Protein 3UI4 (pdb70)

InterPro domains:
  IPR000297 Peptidyl-prolyl cis-trans isomerase, PpiC-type [PS50198] (35-129)
  IPR043323 Peptidyl-prolyl cis-trans isomerase PIN4 [PTHR45995] (4-131)
  IPR046357 Peptidyl-prolyl cis-trans isomerase domain superfamily [G3DSA:3.10.50.40] (33-131)

Organism: Homo sapiens (NCBI:txid9606)

Solvent-accessible surface area: 5437 Å² total; per-residue (Å²): 101,121,119,43,54,34,3,0,51,0,21,6,0,19,0,125,109,99,49,67,0,57,96,0,2,119,68,13,129,89,63,55,103,1,43,89,0,0,64,101,17,11,84,51,82,35,227,86,11,0,34,42,21,137,49,70,69,64,62,17,41,36,64,8,29,138,19,0,24,82,16,80,78,15,35,34,131,167,52,65,41,13,77,102,19,24,108,6,177,106,4,50,3,0,0,0,0,43,12,118,138

Foldseek 3Di:
DVLQAKKFFKFKAFDADPVLVVVLVVCVVVPDFQLVSNLVGHPPCNVVSRTPGMDTPPRDFPQVNVQAVPADADDRNGWDWDPPFTQDPRHTMIMTTHDID

Nearest PDB structures (foldseek):
  3ui6-assembly1_A  TM=1.010E+00  e=4.911E-23  Homo sapiens
  1fjd-assembly1_A  TM=7.256E-01  e=2.928E-12  Homo sapiens
  1eq3-assembly1_A  TM=7.246E-01  e=1.097E-12  Homo sapiens
  5htf-assembly1_B  TM=8.923E-01  e=2.129E-07  Listeria monocytogenes EGD-e
  3ikd-assembly1_A  TM=8.146E-01  e=2.427E-07  Homo sapiens

Radius of gyration: 12.54 Å; Cα contacts (8 Å, |Δi|>4): 246; chains: 1; bounding box: 28×36×30 Å

Secondary structure (DSSP, 8-state):
-GGGG-EEEEEEEEESSHHHHHHHHHHHHTT--HHHHHHHH-SSSGGGTTEEEEEETTSS-HHHHHHHHTSPP-BTTB--B-SSPEEETTEEEEEEEEEE-

CATH classification: 3.10.50.40

B-factor: mean 8.16, std 6.88, range [1.82, 34.4]

Sequence (101 aa):
GPPMGSSNAVKKVVRHILCEEKHGKIMMEEAMEKKLLKSGMRRRFNEVAAQYSEDKARQGGDLGWMMTRGSMVGPFQEEAAFALPVSGMMDDKKPPVFTDPPVKTKKFGYHIIMVEEGRKK

Structure (mmCIF, N/CA/C/O backbone):
data_3UI4
#
_entry.id   3UI4
#
_cell.length_a   34.043
_cell.length_b   46.966
_cell.length_c   51.826
_cell.angle_alpha   90.00
_cell.angle_beta   90.00
_cell.angle_gamma   90.00
#
_symmetry.space_group_name_H-M   'P 21 21 21'
#
loop_
_entity.id
_entity.type
_entity.pdbx_description
1 polymer 'Peptidyl-prolyl cis-trans isomerase NIMA-interacting 4'
2 non-polymer 'CHLORIDE ION'
3 non-polymer 'SULFATE ION'
4 water water
#
loop_
_atom_site.group_PDB
_atom_site.id
_atom_site.type_symbol
_atom_site.label_atom_id
_atom_site.label_alt_id
_atom_site.label_comp_id
_atom_site.label_asym_id
_atom_site.label_entity_id
_atom_site.label_seq_id
_atom_site.pdbx_PDB_ins_code
_atom_site.Cartn_x
_atom_site.Cartn_y
_atom_site.Cartn_z
_atom_site.occupancy
_atom_site.B_iso_or_equiv
_ato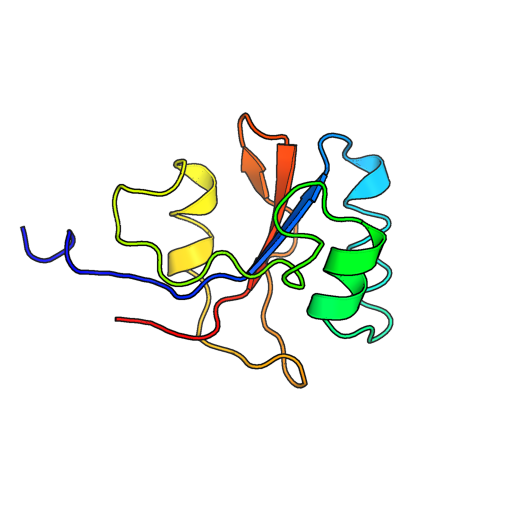m_site.auth_seq_id
_atom_site.auth_comp_id
_atom_site.auth_asym_id
_atom_site.auth_atom_id
_atom_site.pdbx_PDB_model_num
ATOM 1 N N . GLY A 1 1 ? -2.471 20.879 -14.413 1.00 22.59 -4 GLY A N 1
ATOM 2 C CA . GLY A 1 1 ? -3.500 20.521 -15.366 1.00 23.70 -4 GLY A CA 1
ATOM 3 C C . GLY A 1 1 ? -4.598 19.735 -14.700 1.00 18.23 -4 GLY A C 1
ATOM 4 O O .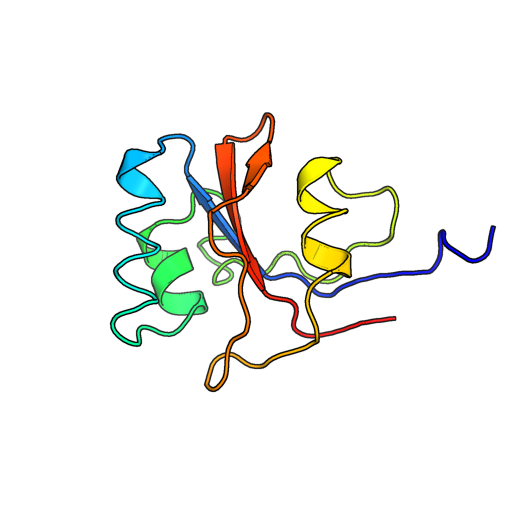 GLY A 1 1 ? -4.547 19.483 -13.514 1.00 16.52 -4 GLY A O 1
ATOM 7 N N . PRO A 1 2 ? -5.638 19.363 -15.450 1.00 17.89 -3 PRO A N 1
ATOM 8 C CA A PRO A 1 2 ? -6.812 18.704 -14.887 0.87 15.81 -3 PRO A CA 1
ATOM 9 C CA B PRO A 1 2 ? -6.827 18.700 -14.905 0.13 17.69 -3 PRO A CA 1
ATOM 10 C C . PRO A 1 2 ? -6.511 17.457 -14.081 1.00 10.89 -3 PRO A C 1
ATOM 11 O O . PRO A 1 2 ? -7.167 17.205 -13.089 1.00 9.16 -3 PRO A O 1
ATOM 32 N N . MET A 1 3 ? -5.513 16.682 -14.481 1.00 8.96 -2 MET A N 1
ATOM 33 C CA . MET A 1 3 ? -5.224 15.458 -13.730 1.00 7.27 -2 MET A CA 1
ATOM 34 C C . MET A 1 3 ? -4.764 15.738 -12.276 1.00 7.15 -2 MET A C 1
ATOM 35 O O . MET A 1 3 ? -4.916 14.913 -11.437 1.00 6.60 -2 MET A O 1
ATOM 49 N N . GLY A 1 4 ? -4.253 16.952 -12.032 1.00 10.05 -1 GLY A N 1
ATOM 50 C CA . GLY A 1 4 ? -3.857 17.292 -10.673 1.00 12.61 -1 GLY A CA 1
ATOM 51 C C . GLY A 1 4 ? -5.014 17.352 -9.698 1.00 12.66 -1 GLY A C 1
ATOM 52 O O . GLY A 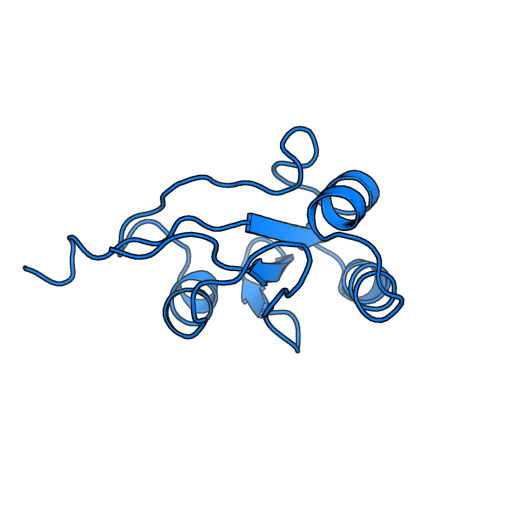1 4 ? -4.876 17.380 -8.510 1.00 15.50 -1 GLY A O 1
ATOM 56 N N . SER A 1 5 ? -6.232 17.437 -10.223 1.00 11.99 0 SER A N 1
ATOM 57 C CA A SER A 1 5 ? -7.425 17.448 -9.431 0.66 13.70 0 SER A CA 1
ATOM 58 C CA B SER A 1 5 ? -7.418 17.454 -9.403 0.34 15.21 0 SER A CA 1
ATOM 59 C C . SER A 1 5 ? -7.995 16.072 -9.134 1.00 9.06 0 SER A C 1
ATOM 60 O O . SER A 1 5 ? -8.918 15.937 -8.345 1.00 10.36 0 SER A O 1
ATOM 75 N N . ASN A 1 6 ? -7.464 15.057 -9.794 1.00 5.25 36 ASN A N 1
ATOM 76 C CA . ASN A 1 6 ? -7.888 13.722 -9.515 1.00 4.02 36 ASN A CA 1
ATOM 77 C C . ASN A 1 6 ? -7.545 13.384 -8.045 1.00 3.95 36 ASN A C 1
ATOM 78 O O . ASN A 1 6 ? -6.517 13.831 -7.539 1.00 4.82 36 ASN A O 1
ATOM 89 N N . ALA A 1 7 ? -8.353 12.544 -7.408 1.00 3.47 37 ALA A N 1
ATOM 90 C CA . ALA A 1 7 ? -8.072 12.194 -6.024 1.00 3.48 37 ALA A CA 1
ATOM 91 C C . ALA A 1 7 ? -8.751 10.882 -5.686 1.00 3.52 37 ALA A C 1
ATOM 92 O O . ALA A 1 7 ? -9.751 10.485 -6.291 1.00 4.05 37 ALA A O 1
ATOM 99 N N . VAL A 1 8 ? -8.205 10.240 -4.651 1.00 3.73 38 VAL A N 1
ATOM 100 C CA . VAL A 1 8 ? -8.779 9.025 -4.085 1.00 3.93 38 VAL A CA 1
ATOM 101 C C . VAL A 1 8 ? -8.856 9.180 -2.588 1.00 4.05 38 VAL A C 1
ATOM 102 O O . VAL A 1 8 ? -7.958 9.726 -1.949 1.00 4.60 38 VAL A O 1
ATOM 115 N N . LYS A 1 9 ? -9.914 8.616 -2.019 1.00 4.18 39 LYS A N 1
ATOM 116 C CA A LYS A 1 9 ? -9.993 8.419 -0.577 0.66 3.79 39 LYS A CA 1
ATOM 117 C CA B LYS A 1 9 ? -10.116 8.390 -0.553 0.34 5.84 39 LYS A CA 1
ATOM 118 C C . LYS A 1 9 ? -9.492 6.998 -0.342 1.00 3.93 39 LYS A C 1
ATOM 119 O O . LYS A 1 9 ? -10.057 6.042 -0.877 1.00 5.20 39 LYS A O 1
ATOM 156 N N . VAL A 1 10 ? -8.343 6.902 0.317 1.00 3.64 40 VAL A N 1
ATOM 157 C CA A VAL A 1 10 ? -7.491 5.662 0.362 0.55 3.09 40 VAL A CA 1
ATOM 158 C CA B VAL A 1 10 ? -7.675 5.689 0.299 0.45 3.17 40 VAL A CA 1
ATOM 159 C C . VAL A 1 10 ? -7.367 5.191 1.768 1.00 2.83 40 VAL A C 1
ATOM 160 O O . VAL A 1 10 ? -7.241 5.971 2.706 1.00 4.16 40 VAL A O 1
ATOM 185 N N . ARG A 1 11 ? -7.293 3.869 1.885 1.00 3.17 41 ARG A N 1
ATOM 186 C CA . ARG A 1 11 ? -7.070 3.176 3.147 1.00 3.09 41 ARG A CA 1
ATOM 187 C C . ARG A 1 11 ? -5.969 2.154 2.893 1.00 2.94 41 ARG A C 1
ATOM 188 O O . ARG A 1 11 ? -5.983 1.478 1.862 1.00 3.85 41 ARG A O 1
ATOM 209 N N . HIS A 1 12 ? -5.010 2.041 3.816 1.00 2.72 42 HIS A N 1
ATOM 210 C CA . HIS A 1 12 ? -3.942 1.086 3.604 1.00 2.46 42 HIS A CA 1
ATOM 211 C C . HIS A 1 12 ? -3.545 0.388 4.907 1.00 2.40 42 HIS A C 1
ATOM 212 O O . HIS A 1 12 ? -3.834 0.822 6.014 1.00 3.07 42 HIS A O 1
ATOM 226 N N . ILE A 1 13 ? -2.858 -0.735 4.674 1.00 2.37 43 ILE A N 1
ATOM 227 C CA . ILE A 1 13 ? -2.073 -1.432 5.678 1.00 2.15 43 ILE A CA 1
ATOM 228 C C . ILE A 1 13 ? -0.619 -1.331 5.205 1.00 2.25 43 ILE A C 1
ATOM 229 O O . ILE A 1 13 ? -0.321 -1.769 4.094 1.00 2.72 43 ILE A O 1
ATOM 245 N N . LEU A 1 14 ? 0.260 -0.748 6.034 1.00 2.46 44 LEU A N 1
ATOM 246 C CA . LEU A 1 14 ? 1.668 -0.599 5.705 1.00 2.55 44 LEU A CA 1
ATOM 247 C C . LEU A 1 14 ? 2.496 -1.439 6.680 1.00 2.64 44 LEU A C 1
ATOM 248 O O . LEU A 1 14 ? 2.392 -1.263 7.897 1.00 3.38 44 LEU A O 1
ATOM 264 N N . CYS A 1 15 ? 3.354 -2.301 6.136 1.00 2.71 45 CYS A N 1
ATOM 265 C CA . CYS A 1 15 ? 4.310 -3.024 6.953 1.00 3.04 45 CYS A CA 1
ATOM 266 C C . CYS A 1 15 ? 5.674 -2.970 6.274 1.00 3.28 45 CYS A C 1
ATOM 267 O O . CYS A 1 15 ? 5.791 -3.276 5.081 1.00 3.82 45 CYS A O 1
ATOM 275 N N . GLU A 1 16 ? 6.718 -2.644 7.040 1.00 3.94 46 GLU A N 1
ATOM 276 C CA A GLU A 1 16 ? 8.050 -2.666 6.397 0.58 4.18 46 GLU A CA 1
ATOM 277 C CA B GLU A 1 16 ? 8.089 -2.644 6.561 0.42 5.50 46 GLU A CA 1
ATOM 278 C C . GLU A 1 16 ? 8.477 -4.033 5.981 1.00 4.44 46 GLU A C 1
ATOM 279 O O . GLU A 1 16 ? 9.155 -4.153 4.963 1.00 6.56 46 GLU A O 1
ATOM 302 N N . LYS A 1 17 ? 8.125 -5.071 6.718 1.00 4.24 47 LYS A N 1
ATOM 303 C CA . LYS A 1 17 ? 8.582 -6.414 6.415 1.00 4.96 47 LYS A CA 1
ATOM 304 C C . LYS A 1 17 ? 7.552 -7.170 5.563 1.00 3.98 47 LYS A C 1
ATOM 305 O O . LYS A 1 17 ? 6.346 -7.196 5.856 1.00 4.19 47 LYS A O 1
ATOM 315 N N . HIS A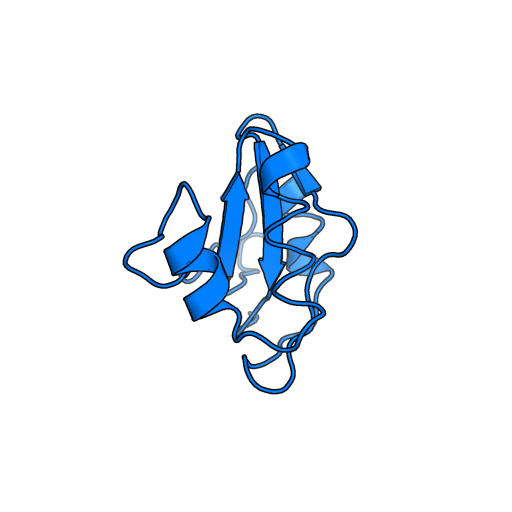 1 18 ? 8.067 -7.863 4.546 1.00 3.98 48 HIS A N 1
ATOM 316 C CA . HIS A 1 18 ? 7.225 -8.650 3.679 1.00 3.56 48 HIS A CA 1
ATOM 317 C C . HIS A 1 18 ? 6.482 -9.750 4.428 1.00 3.25 48 HIS A C 1
ATOM 318 O O . HIS A 1 18 ? 5.321 -10.031 4.168 1.00 3.32 48 HIS A O 1
ATOM 331 N N . GLY A 1 19 ? 7.164 -10.398 5.389 1.00 3.62 49 GLY A N 1
ATOM 332 C CA . GLY A 1 19 ? 6.474 -11.478 6.075 1.00 3.84 49 GLY A CA 1
ATOM 333 C C . GLY A 1 19 ? 5.223 -10.974 6.792 1.00 3.18 49 GLY A C 1
ATOM 334 O O . GLY A 1 19 ? 4.190 -11.648 6.836 1.00 3.64 49 GLY A O 1
ATOM 338 N N . LYS A 1 20 ? 5.322 -9.779 7.379 1.00 3.13 50 LYS A N 1
ATOM 339 C CA . LYS A 1 20 ? 4.210 -9.214 8.120 1.00 3.08 50 LYS A CA 1
ATOM 340 C C . LYS A 1 20 ? 3.086 -8.756 7.196 1.00 2.61 50 LYS A C 1
ATOM 341 O O . LYS A 1 20 ? 1.907 -8.987 7.494 1.00 2.84 50 LYS A O 1
ATOM 360 N N . ILE A 1 21 ? 3.416 -8.132 6.050 1.00 2.59 51 ILE A N 1
ATOM 361 C CA . ILE A 1 21 ? 2.327 -7.756 5.151 1.00 2.42 51 ILE A CA 1
ATOM 362 C C . ILE A 1 21 ? 1.605 -9.000 4.647 1.00 2.56 51 ILE A C 1
ATOM 363 O O . ILE A 1 21 ? 0.397 -8.940 4.386 1.00 3.00 51 ILE A O 1
ATOM 379 N N . MET A 1 22 ? 2.322 -10.119 4.501 1.00 2.83 52 MET A N 1
ATOM 380 C CA A MET A 1 22 ? 1.612 -11.306 4.066 0.38 3.6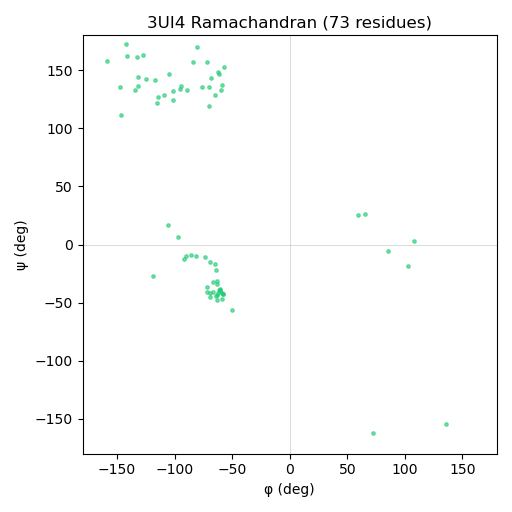3 52 MET A CA 1
ATOM 381 C CA B MET A 1 22 ? 1.709 -11.361 4.046 0.62 3.08 52 MET A CA 1
ATOM 382 C C . MET A 1 22 ? 0.759 -11.916 5.137 1.00 2.95 52 MET A C 1
ATOM 383 O O . MET A 1 22 ? -0.283 -12.477 4.817 1.00 3.49 52 MET A O 1
ATOM 410 N N . GLU A 1 23 ? 1.135 -11.763 6.417 1.00 3.11 53 GLU A N 1
ATOM 411 C CA A GLU A 1 23 ? 0.194 -12.128 7.503 0.63 3.54 53 GLU A CA 1
ATOM 412 C CA B GLU A 1 23 ? 0.242 -12.098 7.492 0.37 3.40 53 GLU A CA 1
ATOM 413 C C . GLU A 1 23 ? -1.069 -11.287 7.415 1.00 3.03 53 GLU A C 1
ATOM 414 O O . GLU A 1 23 ? -2.183 -11.805 7.590 1.00 3.62 53 GLU A O 1
ATOM 437 N N . ALA A 1 24 ? -0.927 -9.987 7.144 1.00 2.64 54 ALA A N 1
ATOM 438 C CA . ALA A 1 24 ? -2.092 -9.127 6.997 1.00 2.59 54 ALA A CA 1
ATOM 439 C C . ALA A 1 24 ? -2.957 -9.568 5.807 1.00 2.45 54 ALA A C 1
ATOM 440 O O . ALA A 1 24 ? -4.187 -9.605 5.902 1.00 2.88 54 ALA A O 1
ATOM 447 N N . MET A 1 25 ? -2.304 -9.895 4.686 1.00 2.41 55 MET A N 1
ATOM 448 C CA . MET A 1 25 ? -3.037 -10.369 3.524 1.00 2.54 55 MET A CA 1
ATOM 449 C C . MET A 1 25 ? -3.829 -11.627 3.844 1.00 2.73 55 MET A C 1
ATOM 450 O O . MET A 1 25 ? -4.973 -11.781 3.408 1.00 3.21 55 MET A O 1
ATOM 464 N N . GLU A 1 26 ? -3.229 -12.554 4.606 1.00 2.96 56 GLU A N 1
ATOM 465 C CA . GLU A 1 26 ? -3.948 -13.756 4.965 1.00 3.18 56 GLU A CA 1
ATOM 466 C C . GLU A 1 26 ? -5.191 -13.412 5.786 1.00 3.16 56 GLU A C 1
ATOM 467 O O . GLU A 1 26 ? -6.252 -14.030 5.627 1.00 3.75 56 GLU A O 1
ATOM 479 N N . LYS A 1 27 ? -5.101 -12.432 6.700 1.00 3.13 57 LYS A N 1
ATOM 480 C CA A LYS A 1 27 ? -6.270 -12.045 7.446 0.96 3.09 57 LYS A CA 1
ATOM 481 C CA B LYS A 1 27 ? -6.281 -12.045 7.460 0.04 4.98 57 LYS A CA 1
ATOM 482 C C . LYS A 1 27 ? -7.367 -11.483 6.536 1.00 3.05 57 LYS A C 1
ATOM 483 O O . LYS A 1 27 ? -8.547 -11.836 6.693 1.00 3.40 57 LYS A O 1
ATOM 520 N N A LEU A 1 28 ? -7.017 -10.609 5.566 0.74 2.86 58 LEU A N 1
ATOM 521 N N B LEU A 1 28 ? -6.973 -10.708 5.596 0.26 3.56 58 LEU A N 1
ATOM 522 C CA A LEU A 1 28 ? -8.011 -10.137 4.589 0.74 2.66 58 LEU A CA 1
ATOM 523 C CA B LEU A 1 28 ? -7.936 -10.112 4.800 0.26 4.75 58 LEU A CA 1
ATOM 524 C C A LEU A 1 28 ? -8.667 -11.328 3.862 0.74 3.30 58 LEU A C 1
ATOM 525 C C B LEU A 1 28 ? -8.626 -11.226 3.962 0.26 3.82 58 LEU A C 1
ATOM 526 O O A LEU A 1 28 ? -9.874 -11.361 3.647 0.74 3.71 58 LEU A O 1
ATOM 527 O O B LEU A 1 28 ? -9.902 -11.173 3.853 0.26 4.75 58 LEU A O 1
ATOM 558 N N . LYS A 1 29 ? -7.867 -12.272 3.449 1.00 3.29 59 LYS A N 1
ATOM 559 C CA . LYS A 1 29 ? -8.395 -13.384 2.662 1.00 3.97 59 LYS A CA 1
ATOM 560 C C . LYS A 1 29 ? -9.219 -14.366 3.495 1.00 4.00 59 LYS A C 1
ATOM 561 O O . LYS A 1 29 ? -9.939 -15.180 2.928 1.00 5.63 59 LYS A O 1
ATOM 581 N N . SER A 1 30 ? -9.142 -14.249 4.823 1.00 3.75 60 SER A N 1
ATOM 582 C CA . SER A 1 30 ? -10.029 -14.978 5.727 1.00 4.26 60 SER A CA 1
ATOM 583 C C . SER A 1 30 ? -11.340 -14.284 5.974 1.00 4.26 60 SER A C 1
ATOM 584 O O . SER A 1 30 ? -12.231 -14.892 6.593 1.00 5.95 60 SER A O 1
ATOM 592 N N . GLY A 1 31 ? -11.462 -13.041 5.509 1.00 3.99 61 GLY A N 1
ATOM 593 C CA . GLY A 1 31 ? -12.673 -12.288 5.681 1.00 4.53 61 GLY A CA 1
ATOM 594 C C . GLY A 1 31 ? -12.620 -11.148 6.670 1.00 3.69 61 GLY A C 1
ATOM 595 O O . GLY A 1 31 ? -13.642 -10.501 6.899 1.00 4.53 61 GLY A O 1
ATOM 599 N N . MET A 1 32 ? -11.462 -10.876 7.263 1.00 3.55 62 MET A N 1
ATOM 600 C CA . MET A 1 32 ? -11.397 -9.816 8.268 1.00 3.42 62 MET A CA 1
ATOM 601 C C . MET A 1 32 ? -11.563 -8.449 7.588 1.00 3.32 62 MET A C 1
ATOM 602 O O . MET A 1 32 ? -10.949 -8.183 6.556 1.00 3.70 62 MET A O 1
ATOM 616 N N . ARG A 1 33 ? -12.374 -7.594 8.197 1.00 3.40 63 ARG A N 1
ATOM 617 C CA A ARG A 1 33 ? -12.597 -6.255 7.649 0.53 3.16 63 ARG A CA 1
ATOM 618 C CA B ARG A 1 33 ? -12.620 -6.261 7.710 0.32 3.61 63 ARG A CA 1
ATOM 619 C CA C ARG A 1 33 ? -12.594 -6.253 7.675 0.15 5.00 63 ARG A CA 1
ATOM 620 C C . ARG A 1 33 ? -11.292 -5.477 7.609 1.00 2.95 63 ARG A C 1
ATOM 621 O O . ARG A 1 33 ? -10.448 -5.554 8.514 1.00 3.17 63 ARG A O 1
ATOM 682 N N . PHE A 1 34 ? -11.156 -4.652 6.562 1.00 2.89 64 PHE A N 1
ATOM 683 C CA . PHE A 1 34 ? -9.886 -3.996 6.294 1.00 2.55 64 PHE A CA 1
ATOM 684 C C . PHE A 1 34 ? -9.421 -3.148 7.478 1.00 2.43 64 PHE A C 1
ATOM 685 O O . PHE A 1 34 ? -8.227 -3.132 7.800 1.00 2.71 64 PHE A O 1
ATOM 702 N N . ASN A 1 35 ? -10.342 -2.406 8.103 1.00 2.72 65 ASN A N 1
ATOM 703 C CA . ASN A 1 35 ? -9.938 -1.546 9.205 1.00 2.85 65 ASN A CA 1
ATOM 704 C C . ASN A 1 35 ? -9.372 -2.352 10.388 1.00 2.77 65 ASN A C 1
ATOM 705 O O . ASN A 1 35 ? -8.490 -1.873 11.101 1.00 3.27 65 ASN A O 1
ATOM 716 N N . GLU A 1 36 ? -9.924 -3.547 10.604 1.00 2.54 66 GLU A N 1
ATOM 717 C CA . GLU A 1 36 ? -9.476 -4.417 11.679 1.00 2.62 66 GLU A CA 1
ATOM 718 C C . GLU A 1 36 ? -8.100 -5.020 11.358 1.00 2.43 66 GLU A C 1
ATOM 719 O O . GLU A 1 36 ? -7.272 -5.191 12.257 1.00 2.88 66 GLU A O 1
ATOM 731 N N . VAL A 1 37 ? -7.856 -5.333 10.080 1.00 2.45 67 VAL A N 1
ATOM 732 C CA . VAL A 1 37 ? -6.525 -5.772 9.675 1.00 2.26 67 VAL A CA 1
ATOM 733 C C . VAL A 1 37 ? -5.523 -4.638 9.879 1.00 2.22 67 VAL A C 1
ATOM 734 O O . VAL A 1 37 ? -4.410 -4.853 10.377 1.00 2.57 67 VAL A O 1
ATOM 747 N N . ALA A 1 38 ? -5.899 -3.420 9.482 1.00 2.32 68 ALA A N 1
ATOM 748 C CA . ALA A 1 38 ? -5.009 -2.291 9.658 1.00 2.45 68 ALA A CA 1
ATOM 749 C C . ALA A 1 38 ? -4.710 -2.038 11.145 1.00 2.46 68 ALA A C 1
ATOM 750 O O . ALA A 1 38 ? -3.575 -1.745 11.518 1.00 2.85 68 ALA A O 1
ATOM 757 N N . ALA A 1 39 ? -5.729 -2.138 11.999 1.00 2.61 69 ALA A N 1
ATOM 758 C CA . ALA A 1 39 ? -5.469 -1.979 13.431 1.00 3.01 69 ALA A CA 1
ATOM 759 C C . ALA A 1 39 ? -4.442 -2.998 13.908 1.00 3.00 69 ALA A C 1
ATOM 760 O O . ALA A 1 39 ? -3.570 -2.674 14.718 1.00 3.61 69 ALA A O 1
ATOM 767 N N . GLN A 1 40 ? -4.564 -4.247 13.447 1.00 2.93 70 GLN A N 1
ATOM 768 C CA . GLN A 1 40 ? -3.669 -5.309 13.892 1.00 3.14 70 GLN A CA 1
ATOM 769 C C . GLN A 1 40 ? -2.231 -5.140 13.378 1.00 2.95 70 GLN A C 1
ATOM 770 O O . GLN A 1 40 ? -1.276 -5.442 14.102 1.00 4.19 70 GLN A O 1
ATOM 784 N N . TYR A 1 41 ? -2.082 -4.748 12.096 1.00 2.45 71 TYR A N 1
ATOM 785 C CA . TYR A 1 41 ? -0.793 -4.832 11.440 1.00 2.56 71 TYR A CA 1
ATOM 786 C C . TYR A 1 41 ? -0.204 -3.523 10.948 1.00 2.67 71 TYR A C 1
ATOM 787 O O . TYR A 1 41 ? 1.012 -3.448 10.759 1.00 3.30 71 TYR A O 1
ATOM 805 N N . SER A 1 42 ? -1.032 -2.513 10.625 1.00 2.59 72 SER A N 1
ATOM 806 C CA . SER A 1 42 ? -0.454 -1.373 9.954 1.00 2.60 72 SER A CA 1
ATOM 807 C C . SER A 1 42 ? 0.483 -0.583 10.871 1.00 2.88 72 SER A C 1
ATOM 808 O O . SER A 1 42 ? 0.185 -0.371 12.053 1.00 3.56 72 SER A O 1
ATOM 816 N N . GLU A 1 43 ? 1.551 -0.092 10.271 1.00 3.10 73 GLU A N 1
ATOM 817 C CA . GLU A 1 43 ? 2.524 0.776 10.910 1.00 3.60 73 GLU A CA 1
ATOM 818 C C . GLU A 1 43 ? 2.244 2.239 10.612 1.00 4.00 73 GLU A C 1
ATOM 819 O O . GLU A 1 43 ? 3.019 3.120 11.011 1.00 5.88 73 GLU A O 1
ATOM 831 N N . ASP A 1 44 ? 1.125 2.531 9.955 1.00 3.52 74 ASP A N 1
ATOM 832 C CA . ASP A 1 44 ? 0.706 3.885 9.628 1.00 3.56 74 ASP A CA 1
ATOM 833 C C . ASP A 1 44 ? -0.812 3.923 9.656 1.00 3.28 74 ASP A C 1
ATOM 834 O O . ASP A 1 44 ? -1.497 3.036 9.112 1.00 3.60 74 ASP A O 1
ATOM 843 N N . LYS A 1 45 ? -1.360 4.965 10.272 1.00 3.46 75 LYS A N 1
ATOM 844 C CA . LYS A 1 45 ? -2.801 5.161 10.370 1.00 3.53 75 LYS A CA 1
ATOM 845 C C . LYS A 1 45 ? -3.498 4.005 11.085 1.00 3.33 75 LYS A C 1
ATOM 846 O O . LYS A 1 45 ? -4.718 3.828 10.922 1.00 3.71 75 LYS A O 1
ATOM 865 N N . ALA A 1 46 ? -2.810 3.266 11.942 1.00 3.43 76 ALA A N 1
ATOM 866 C CA . ALA A 1 46 ? -3.458 2.135 12.594 1.00 3.61 76 ALA A CA 1
ATOM 867 C C . ALA A 1 46 ? -4.656 2.559 13.434 1.00 3.65 76 ALA A C 1
ATOM 868 O O . ALA A 1 46 ? -5.698 1.885 13.432 1.00 4.74 76 ALA A O 1
ATOM 875 N N . ARG A 1 47 ? -4.521 3.700 14.143 1.00 3.59 77 ARG A N 1
ATOM 876 C CA . ARG A 1 47 ? -5.614 4.122 15.007 1.00 4.21 77 ARG A CA 1
ATOM 877 C C . ARG A 1 47 ? -6.799 4.678 1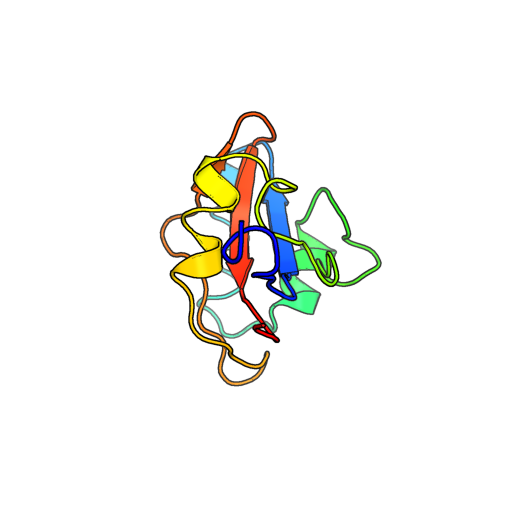4.225 1.00 4.19 77 ARG A C 1
ATOM 878 O O . ARG A 1 47 ? -7.856 4.869 14.797 1.00 7.22 77 ARG A O 1
ATOM 899 N N . GLN A 1 48 ? -6.626 4.910 12.932 1.00 3.57 78 GLN A N 1
ATOM 900 C CA . GLN A 1 48 ? -7.672 5.304 12.009 1.00 4.15 78 GLN A CA 1
ATOM 901 C C . GLN A 1 48 ? -8.076 4.132 11.101 1.00 3.75 78 GLN A C 1
ATOM 902 O O . GLN A 1 48 ? -8.702 4.358 10.052 1.00 4.54 78 GLN A O 1
ATOM 916 N N . GLY A 1 49 ? -7.727 2.898 11.467 1.00 3.98 79 GLY A N 1
ATOM 917 C CA . GLY A 1 49 ? -8.145 1.785 10.629 1.00 4.40 79 GLY A CA 1
ATOM 918 C C . GLY A 1 49 ? -7.517 1.795 9.243 1.00 3.62 79 GLY A C 1
ATOM 919 O O . GLY A 1 49 ? -8.095 1.246 8.311 1.00 4.20 79 GLY A O 1
ATOM 923 N N . GLY A 1 50 ? -6.338 2.412 9.134 1.00 3.26 80 GLY A N 1
ATOM 924 C CA . GLY A 1 50 ? -5.651 2.527 7.876 1.00 3.41 80 GLY A CA 1
ATOM 925 C C . GLY A 1 50 ? -6.064 3.720 7.017 1.00 3.04 80 GLY A C 1
ATOM 926 O O . GLY A 1 50 ? -5.497 3.910 5.947 1.00 3.39 80 GLY A O 1
ATOM 930 N N . ASP A 1 51 ? -7.072 4.471 7.443 1.00 3.32 81 ASP A N 1
ATOM 931 C CA . ASP A 1 51 ? -7.619 5.525 6.586 1.00 3.57 81 ASP A CA 1
ATOM 932 C C . ASP A 1 51 ? -6.627 6.673 6.435 1.00 3.58 81 ASP A C 1
ATOM 933 O O . ASP A 1 51 ? -6.260 7.316 7.426 1.00 5.06 81 ASP A O 1
ATOM 942 N N . LEU A 1 52 ? -6.214 6.926 5.209 1.00 3.59 82 LEU A N 1
ATOM 943 C CA . LEU A 1 52 ? -5.385 8.058 4.849 1.00 3.84 82 LEU A CA 1
ATOM 944 C C . LEU A 1 52 ? -6.207 9.280 4.470 1.00 4.21 82 LEU A C 1
ATOM 945 O O . LEU A 1 52 ? -5.653 10.363 4.316 1.00 5.96 82 LEU A O 1
ATOM 961 N N . GLY A 1 53 ? -7.514 9.108 4.314 1.00 4.33 83 GLY A N 1
ATOM 962 C CA . GLY A 1 53 ? -8.351 10.158 3.810 1.00 4.90 83 GLY A CA 1
ATOM 963 C C . GLY A 1 53 ? -8.125 10.389 2.319 1.00 3.79 83 GLY A C 1
ATOM 964 O O . GLY A 1 53 ? -7.598 9.572 1.588 1.00 4.21 83 GLY A O 1
ATOM 968 N N . TRP A 1 54 ? -8.587 11.570 1.878 1.00 4.42 84 TRP A N 1
ATOM 969 C CA . TRP A 1 54 ? -8.444 11.949 0.489 1.00 3.82 84 TRP A CA 1
ATOM 970 C C . TRP A 1 54 ? -7.017 12.380 0.178 1.00 3.61 84 TRP A C 1
ATOM 971 O O . TRP A 1 54 ? -6.422 13.165 0.928 1.00 5.14 84 TRP A O 1
ATOM 992 N N . MET A 1 55 ? -6.516 11.901 -0.948 1.00 3.38 85 MET A N 1
ATOM 993 C CA A MET A 1 55 ? -5.155 12.166 -1.435 0.45 4.15 85 MET A CA 1
ATOM 994 C CA B MET A 1 55 ? -5.206 12.268 -1.421 0.55 3.18 85 MET A CA 1
ATOM 995 C C . MET A 1 55 ? -5.300 12.596 -2.911 1.00 3.38 85 MET A C 1
ATOM 996 O O . MET A 1 55 ? -5.851 11.833 -3.708 1.00 3.94 85 MET A O 1
ATOM 1023 N N . THR A 1 56 ? -4.753 13.758 -3.255 1.00 3.84 86 THR A N 1
ATOM 1024 C CA . THR A 1 56 ? -4.778 14.218 -4.633 1.00 4.16 86 THR A CA 1
ATOM 1025 C C . THR A 1 56 ? -3.630 13.632 -5.435 1.00 3.53 86 THR A C 1
ATOM 1026 O O . THR A 1 56 ? -2.564 13.283 -4.908 1.00 4.07 86 THR A O 1
ATOM 1037 N N . ARG A 1 57 ? -3.793 13.586 -6.758 1.00 4.25 87 ARG A N 1
ATOM 1038 C CA . ARG A 1 57 ? -2.718 13.130 -7.618 1.00 4.27 87 ARG A CA 1
ATOM 1039 C C . ARG A 1 57 ? -1.506 14.025 -7.433 1.00 4.48 87 ARG A C 1
ATOM 1040 O O . ARG A 1 57 ? -1.593 15.244 -7.419 1.00 7.39 87 ARG A O 1
ATOM 1061 N N . GLY A 1 58 ? -0.360 13.384 -7.269 1.00 4.45 88 GLY A N 1
ATOM 1062 C CA . GLY A 1 58 ? 0.898 14.040 -7.001 1.00 5.69 88 GLY A CA 1
ATOM 1063 C C . GLY A 1 58 ? 1.321 13.946 -5.551 1.00 5.74 88 GLY A C 1
ATOM 1064 O O . GLY A 1 58 ? 2.501 14.096 -5.234 1.00 8.94 88 GLY A O 1
ATOM 1068 N N . SER A 1 59 ? 0.388 13.639 -4.660 1.00 4.61 89 SER A N 1
ATOM 1069 C CA . SER A 1 59 ? 0.668 13.655 -3.253 1.00 5.14 89 SER A CA 1
ATOM 1070 C C . SER A 1 59 ? 1.124 12.321 -2.699 1.00 4.76 89 SER A C 1
ATOM 1071 O O . SER A 1 59 ? 1.564 12.268 -1.550 1.00 6.04 89 SER A O 1
ATOM 1079 N N . MET A 1 60 ? 0.976 11.255 -3.476 1.00 4.91 90 MET A N 1
ATOM 1080 C CA . MET A 1 60 ? 1.264 9.896 -3.068 1.00 4.90 90 MET A CA 1
ATOM 1081 C C . MET A 1 60 ? 2.576 9.454 -3.721 1.00 5.16 90 MET A C 1
ATOM 1082 O O . MET A 1 60 ? 2.875 9.802 -4.863 1.00 7.16 90 MET A O 1
ATOM 1096 N N . VAL A 1 61 ? 3.305 8.616 -2.976 1.00 5.08 91 VAL A N 1
ATOM 1097 C CA . VAL A 1 61 ? 4.525 8.047 -3.502 1.00 5.24 91 VAL A CA 1
ATOM 1098 C C . VAL A 1 61 ? 4.161 7.200 -4.752 1.00 5.07 91 VAL A C 1
ATOM 1099 O O . VAL A 1 61 ? 3.094 6.582 -4.827 1.00 5.33 91 VAL A O 1
ATOM 1112 N N . GLY A 1 62 ? 5.066 7.183 -5.707 1.00 5.90 92 GLY A N 1
ATOM 1113 C CA . GLY A 1 62 ? 4.754 6.728 -7.034 1.00 6.32 92 GLY A CA 1
ATOM 1114 C C . GLY A 1 62 ? 4.038 5.377 -7.152 1.00 4.95 92 GLY A C 1
ATOM 1115 O O . GLY A 1 62 ? 2.973 5.269 -7.787 1.00 5.32 92 GLY A O 1
ATOM 1119 N N . PRO A 1 63 ? 4.620 4.301 -6.590 1.00 4.71 93 PRO A N 1
ATOM 1120 C CA . PRO A 1 63 ? 3.983 3.003 -6.819 1.00 4.39 93 PRO A CA 1
ATOM 1121 C C . PRO A 1 63 ? 2.621 2.917 -6.153 1.00 3.86 93 PRO A C 1
ATOM 1122 O O . PRO A 1 63 ? 1.705 2.215 -6.594 1.00 4.26 93 PRO A O 1
ATOM 1133 N N . PHE A 1 64 ? 2.497 3.617 -5.014 1.00 3.75 94 PHE A N 1
ATOM 1134 C CA . PHE A 1 64 ? 1.210 3.684 -4.318 1.00 3.60 94 PHE A CA 1
ATOM 1135 C C . PHE A 1 64 ? 0.173 4.377 -5.201 1.00 3.37 94 PHE A C 1
ATOM 1136 O O . PHE A 1 64 ? -0.953 3.900 -5.336 1.00 3.65 94 PHE A O 1
ATOM 1153 N N . GLN A 1 65 ? 0.561 5.521 -5.774 1.00 3.75 95 GLN A N 1
ATOM 1154 C CA . GLN A 1 65 ? -0.352 6.313 -6.572 1.00 4.06 95 GLN A CA 1
ATOM 1155 C C . GLN A 1 65 ? -0.901 5.516 -7.769 1.00 3.74 95 GLN A C 1
ATOM 1156 O O . GLN A 1 65 ? -2.093 5.519 -8.056 1.00 4.20 95 GLN A O 1
ATOM 1170 N N . GLU A 1 66 ? 0.015 4.848 -8.480 1.00 3.79 96 GLU A N 1
ATOM 1171 C CA A GLU A 1 66 ? -0.371 4.065 -9.649 0.63 4.38 96 GLU A CA 1
ATOM 1172 C CA B GLU A 1 66 ? -0.415 4.098 -9.646 0.37 6.21 96 GLU A CA 1
ATOM 1173 C C . GLU A 1 66 ? -1.337 2.947 -9.240 1.00 4.06 96 GLU A C 1
ATOM 1174 O O . GLU A 1 66 ? -2.336 2.672 -9.912 1.00 5.47 96 GLU A O 1
ATOM 1197 N N . ALA A 1 67 ? -1.042 2.296 -8.129 1.00 3.13 97 ALA A N 1
ATOM 1198 C CA . ALA A 1 67 ? -1.895 1.221 -7.659 1.00 3.33 97 ALA A CA 1
ATOM 1199 C C . ALA A 1 67 ? -3.268 1.737 -7.229 1.00 3.15 97 ALA A C 1
ATOM 1200 O O . ALA A 1 67 ? -4.294 1.102 -7.465 1.00 4.30 97 ALA A O 1
ATOM 1207 N N . ALA A 1 68 ? -3.291 2.895 -6.553 1.00 3.07 98 ALA A N 1
ATOM 1208 C CA . ALA A 1 68 ? -4.536 3.408 -6.005 1.00 3.12 98 ALA A CA 1
ATOM 1209 C C . ALA A 1 68 ? -5.503 3.864 -7.097 1.00 2.81 98 ALA A C 1
ATOM 1210 O O . ALA A 1 68 ? -6.690 3.557 -7.037 1.00 3.43 98 ALA A O 1
ATOM 1217 N N . PHE A 1 69 ? -4.997 4.606 -8.101 1.00 2.78 99 PHE A N 1
ATOM 1218 C CA . PHE A 1 69 ? -5.897 5.055 -9.162 1.00 2.86 99 PHE A CA 1
ATOM 1219 C C . PHE A 1 69 ? -6.384 3.892 -10.049 1.00 2.87 99 PHE A C 1
ATOM 1220 O O . PHE A 1 69 ? -7.346 4.065 -10.796 1.00 3.49 99 PHE A O 1
ATOM 1237 N N . ALA A 1 70 ? -5.716 2.738 -9.959 1.00 3.10 100 ALA A N 1
ATOM 1238 C CA . ALA A 1 70 ? -6.139 1.540 -10.664 1.00 3.42 100 ALA A CA 1
ATOM 1239 C C . ALA A 1 70 ? -7.257 0.785 -9.951 1.00 3.21 100 ALA A C 1
ATOM 1240 O O . ALA A 1 70 ? -7.801 -0.155 -10.551 1.00 4.64 100 ALA A O 1
ATOM 1247 N N . LEU A 1 71 ? -7.588 1.144 -8.713 1.00 3.34 101 LEU A N 1
ATOM 1248 C CA . LEU A 1 71 ? -8.609 0.426 -7.953 1.00 3.37 101 LEU A CA 1
ATOM 1249 C C . LEU A 1 71 ? -9.958 1.120 -8.088 1.00 3.43 101 LEU A C 1
ATOM 1250 O O . LEU A 1 71 ? -10.043 2.337 -7.887 1.00 5.35 101 LEU A O 1
ATOM 1266 N N . PRO A 1 72 ? -11.040 0.390 -8.342 1.00 3.26 102 PRO A N 1
ATOM 1267 C CA . PRO A 1 72 ? -12.367 0.985 -8.246 1.00 3.36 102 PRO A CA 1
ATOM 1268 C C . PRO A 1 72 ? -12.718 1.224 -6.779 1.00 3.03 102 PRO A C 1
ATOM 1269 O O . PRO A 1 72 ? -12.234 0.537 -5.889 1.00 3.72 102 PRO A O 1
ATOM 1280 N N . VAL A 1 73 ? -13.638 2.158 -6.569 1.00 3.19 103 VAL A N 1
ATOM 1281 C CA . VAL A 1 73 ? -14.199 2.365 -5.244 1.00 3.20 103 VAL A CA 1
ATOM 1282 C C . VAL A 1 73 ? -14.855 1.066 -4.762 1.00 3.18 103 VAL A C 1
ATOM 1283 O O . VAL A 1 73 ? -15.591 0.403 -5.506 1.00 4.21 103 VAL A O 1
ATOM 1296 N N . SER A 1 74 ? -14.610 0.752 -3.496 1.00 3.04 104 SER A N 1
ATOM 1297 C CA . SER A 1 74 ? -15.238 -0.386 -2.857 1.00 3.34 104 SER A CA 1
ATOM 1298 C C . SER A 1 74 ? -15.565 0.008 -1.420 1.00 3.51 104 SER A C 1
ATOM 1299 O O . SER A 1 74 ? -15.183 1.070 -0.937 1.00 6.23 104 SER A O 1
ATOM 1307 N N . GLY A 1 75 ? -16.279 -0.839 -0.734 1.00 5.76 105 GLY A N 1
ATOM 1308 C CA . GLY A 1 75 ? -16.570 -0.682 0.670 1.00 5.16 105 GLY A CA 1
ATOM 1309 C C . GLY A 1 75 ? -15.972 -1.834 1.455 1.00 3.68 105 GLY A C 1
ATOM 1310 O O . GLY A 1 75 ? -15.575 -2.833 0.912 1.00 4.76 105 GLY A O 1
ATOM 1314 N N A MET A 1 76 ? -15.897 -1.670 2.779 0.65 3.83 106 MET A N 1
ATOM 1315 N N B MET A 1 76 ? -16.085 -1.678 2.787 0.35 5.28 106 MET A N 1
ATOM 1316 C CA A MET A 1 76 ? -15.246 -2.713 3.558 0.65 3.77 106 MET A CA 1
ATOM 1317 C CA B MET A 1 76 ? -15.521 -2.593 3.793 0.35 6.22 106 MET A CA 1
ATOM 1318 C C A MET A 1 76 ? -16.080 -4.018 3.694 0.65 4.01 106 MET A C 1
ATOM 1319 C C B MET A 1 76 ? -16.117 -3.925 3.643 0.35 4.49 106 MET A C 1
ATOM 1320 O O A MET A 1 76 ? -15.498 -4.964 4.178 0.65 5.43 106 MET A O 1
ATOM 1321 O O B MET A 1 76 ? -15.484 -5.015 3.827 0.35 4.71 106 MET A O 1
ATOM 1348 N N A ASP A 1 77 ? -17.346 -4.136 3.307 0.65 4.54 107 ASP A N 1
ATOM 1349 N N B ASP A 1 77 ? -17.383 -3.818 3.313 0.35 3.24 107 ASP A N 1
ATOM 1350 C CA A ASP A 1 77 ? -17.941 -5.512 3.221 0.65 4.76 107 ASP A CA 1
ATOM 1351 C CA B ASP A 1 77 ? -18.204 -4.994 3.173 0.35 2.40 107 ASP A CA 1
ATOM 1352 C C A ASP A 1 77 ? -17.612 -6.194 1.908 0.65 4.73 107 ASP A C 1
ATOM 1353 C C B ASP A 1 77 ? -17.861 -5.862 1.954 0.35 3.18 107 ASP A C 1
ATOM 1354 O O A ASP A 1 77 ? -17.612 -7.448 1.879 0.65 5.29 107 ASP A O 1
ATOM 1355 O O B ASP A 1 77 ? -18.211 -7.009 1.934 0.35 3.59 107 ASP A O 1
ATOM 1372 N N . LYS A 1 78 ? -17.351 -5.347 0.889 1.00 5.34 108 LYS A N 1
ATOM 1373 C CA A LYS A 1 78 ? -17.123 -5.870 -0.461 0.65 4.01 108 LYS A CA 1
ATOM 1374 C CA B LYS A 1 78 ? -16.986 -5.960 -0.395 0.35 6.37 108 LYS A CA 1
ATOM 1375 C C . LYS A 1 78 ? -15.791 -5.226 -0.938 1.00 4.14 108 LYS A C 1
ATOM 1376 O O . LYS A 1 78 ? -15.797 -4.475 -1.914 1.00 5.02 108 LYS A O 1
ATOM 1413 N N A PRO A 1 79 ? -14.743 -5.515 -0.314 0.61 4.04 109 PRO A N 1
ATOM 1414 N N B PRO A 1 79 ? -14.526 -5.383 -0.267 0.39 5.54 109 PRO A N 1
ATOM 1415 C CA A PRO A 1 79 ? -13.530 -4.756 -0.619 0.61 3.47 109 PRO A CA 1
ATOM 1416 C CA B PRO A 1 79 ? -13.319 -4.578 -0.635 0.39 5.59 109 PRO A CA 1
ATOM 1417 C C A PRO A 1 79 ? -12.927 -5.215 -1.991 0.61 3.29 109 PRO A C 1
ATOM 1418 C C B PRO A 1 79 ? -12.610 -5.102 -1.836 0.39 4.50 109 PRO A C 1
ATOM 1419 O O A PRO A 1 79 ? -13.066 -6.412 -2.381 0.61 3.43 109 PRO A O 1
ATOM 1420 O O B PRO A 1 79 ? -12.473 -6.244 -2.044 0.39 5.36 109 PRO A O 1
ATOM 1441 N N . VAL A 1 80 ? -12.166 -4.244 -2.610 1.00 3.17 110 VAL A N 1
ATOM 1442 C CA . VAL A 1 80 ? -11.283 -4.523 -3.746 1.00 3.00 110 VAL A CA 1
ATOM 1443 C C . VAL A 1 80 ? -9.944 -3.897 -3.377 1.00 2.84 110 VAL A C 1
ATOM 1444 O O . VAL A 1 80 ? -9.832 -2.681 -3.256 1.00 4.12 110 VAL A O 1
ATOM 1458 N N . PHE A 1 81 ? -8.940 -4.737 -3.145 1.00 2.93 111 PHE A N 1
ATOM 1459 C CA . PHE A 1 81 ? -7.660 -4.262 -2.650 1.00 2.67 111 PHE A CA 1
ATOM 1460 C C . PHE A 1 81 ? -6.534 -4.776 -3.533 1.00 2.63 111 PHE A C 1
ATOM 1461 O O . PHE A 1 81 ? -6.677 -5.723 -4.307 1.00 3.58 111 PHE A O 1
ATOM 1478 N N . THR A 1 82 ? -5.378 -4.122 -3.391 1.00 2.83 112 THR A N 1
ATOM 1479 C CA . THR A 1 82 ? -4.190 -4.534 -4.124 1.00 2.91 112 THR A CA 1
ATOM 1480 C C . THR A 1 82 ? -3.723 -5.913 -3.689 1.00 3.07 112 THR A C 1
ATOM 1481 O O . THR A 1 82 ? -3.477 -6.152 -2.514 1.00 4.19 112 THR A O 1
ATOM 1492 N N . ASP A 1 83 ? -3.525 -6.800 -4.665 1.00 3.62 113 ASP A N 1
ATOM 1493 C CA . ASP A 1 83 ? -2.931 -8.098 -4.409 1.00 4.01 113 ASP A CA 1
ATOM 1494 C C . ASP A 1 83 ? -2.133 -8.441 -5.656 1.00 4.00 113 ASP A C 1
ATOM 1495 O O . ASP A 1 83 ? -2.765 -8.614 -6.712 1.00 5.80 113 ASP A O 1
ATOM 1504 N N . PRO A 1 84 ? -0.808 -8.470 -5.603 1.00 3.60 114 PRO A N 1
ATOM 1505 C CA . PRO A 1 84 ? 0.027 -8.520 -4.404 1.00 3.36 114 PRO A CA 1
ATOM 1506 C C . PRO A 1 84 ? 0.193 -7.144 -3.756 1.00 3.13 114 PRO A C 1
ATOM 1507 O O . PRO A 1 84 ? -0.137 -6.103 -4.318 1.00 3.87 114 PRO A O 1
ATOM 1518 N N . PRO A 1 85 ? 0.761 -7.141 -2.546 1.00 3.25 115 PRO A N 1
ATOM 1519 C CA . PRO A 1 85 ? 1.113 -5.877 -1.912 1.00 3.14 115 PRO A CA 1
ATOM 1520 C C . PRO A 1 85 ? 2.063 -5.052 -2.792 1.00 3.21 115 PRO A C 1
ATOM 1521 O O . PRO A 1 85 ? 2.863 -5.604 -3.553 1.00 4.84 115 PRO A O 1
ATOM 1532 N N . VAL A 1 86 ? 1.987 -3.750 -2.601 1.00 3.00 116 VAL A N 1
ATOM 1533 C CA . VAL A 1 86 ? 2.753 -2.763 -3.359 1.00 3.27 116 VAL A CA 1
ATOM 1534 C C . VAL A 1 86 ? 3.940 -2.290 -2.542 1.00 2.95 116 VAL A C 1
ATOM 1535 O O . VAL A 1 86 ? 3.771 -1.758 -1.446 1.00 4.16 116 VAL A O 1
ATOM 1548 N N . LYS A 1 87 ? 5.143 -2.409 -3.092 1.00 3.72 117 LYS A N 1
ATOM 1549 C CA . LYS A 1 87 ? 6.352 -1.950 -2.421 1.00 3.63 117 LYS A CA 1
ATOM 1550 C C . LYS A 1 87 ? 6.635 -0.485 -2.766 1.00 3.67 117 LYS A C 1
ATOM 1551 O O . LYS A 1 87 ? 6.638 -0.095 -3.934 1.00 4.84 117 LYS A O 1
ATOM 1570 N N . THR A 1 88 ? 6.933 0.282 -1.736 1.00 3.58 118 THR A N 1
ATOM 1571 C CA . THR A 1 88 ? 7.400 1.645 -1.866 1.00 3.84 118 THR A CA 1
ATOM 1572 C C . THR A 1 88 ? 8.620 1.822 -0.955 1.00 4.61 118 THR A C 1
ATOM 1573 O O . THR A 1 88 ? 8.997 0.908 -0.203 1.00 5.11 118 THR A O 1
ATOM 1584 N N A LYS A 1 89 ? 9.217 2.983 -0.943 0.69 5.17 119 LYS A N 1
ATOM 1585 N N B LYS A 1 89 ? 9.083 3.104 -0.938 0.31 5.18 119 LYS A N 1
ATOM 1586 C CA A LYS A 1 89 ? 10.303 3.205 -0.004 0.69 6.19 119 LYS A CA 1
ATOM 1587 C CA B LYS A 1 89 ? 10.110 3.588 -0.002 0.31 5.52 119 LYS A CA 1
ATOM 1588 C C A LYS A 1 89 ? 9.785 3.200 1.468 0.69 6.33 119 LYS A C 1
ATOM 1589 C C B LYS A 1 89 ? 9.771 3.204 1.439 0.31 6.22 119 LYS A C 1
ATOM 1590 O O A LYS A 1 89 ? 10.614 3.278 2.360 0.69 8.33 119 LYS A O 1
ATOM 1591 O O B LYS A 1 89 ? 10.660 2.865 2.234 0.31 7.96 119 LYS A O 1
ATOM 1628 N N . PHE A 1 90 ? 8.476 3.210 1.729 1.00 5.42 120 PHE A N 1
ATOM 1629 C CA . PHE A 1 90 ? 7.998 3.063 3.088 1.00 5.70 120 PHE A CA 1
ATOM 1630 C C . PHE A 1 90 ? 7.910 1.597 3.545 1.00 5.65 120 PHE A C 1
ATOM 1631 O O . PHE A 1 90 ? 7.830 1.356 4.755 1.00 7.46 120 PHE A O 1
ATOM 1648 N N . GLY A 1 91 ? 7.809 0.681 2.607 1.00 5.48 121 GLY A N 1
ATOM 1649 C CA . GLY A 1 91 ? 7.521 -0.698 2.923 1.00 5.27 121 GLY A CA 1
ATOM 1650 C C . GLY A 1 91 ? 6.466 -1.231 1.966 1.00 3.85 121 GLY A C 1
ATOM 1651 O O . GLY A 1 91 ? 6.321 -0.768 0.841 1.00 5.28 121 GLY A O 1
ATOM 1655 N N . TYR A 1 92 ? 5.746 -2.247 2.440 1.00 2.75 122 TYR A N 1
ATOM 1656 C CA . TYR A 1 92 ? 4.732 -2.916 1.647 1.00 2.46 122 TYR A CA 1
ATOM 1657 C C . TYR A 1 92 ? 3.354 -2.425 2.067 1.00 2.48 122 TYR A C 1
ATOM 1658 O O . TYR A 1 92 ? 3.020 -2.409 3.253 1.00 3.25 122 TYR A O 1
ATOM 1676 N N . HIS A 1 93 ? 2.539 -2.077 1.063 1.00 2.47 123 HIS A N 1
ATOM 1677 C CA . HIS A 1 93 ? 1.195 -1.598 1.311 1.00 2.39 123 HIS A CA 1
ATOM 1678 C C . HIS A 1 93 ? 0.167 -2.539 0.697 1.00 2.23 123 HIS A C 1
ATOM 1679 O O . HIS A 1 93 ? 0.317 -3.013 -0.430 1.00 3.47 123 HIS A O 1
ATOM 1693 N N . ILE A 1 94 ? -0.931 -2.734 1.425 1.00 1.98 124 ILE A N 1
ATOM 1694 C CA . ILE A 1 94 ? -2.169 -3.242 0.840 1.00 1.82 124 ILE A CA 1
ATOM 1695 C C . ILE A 1 94 ? -3.132 -2.046 0.857 1.00 1.88 124 ILE A C 1
ATOM 1696 O O . ILE A 1 94 ? -3.274 -1.407 1.901 1.00 2.37 124 ILE A O 1
ATOM 1712 N N . ILE A 1 95 ? -3.750 -1.747 -0.282 1.00 2.13 125 ILE A N 1
ATOM 1713 C CA . ILE A 1 95 ? -4.513 -0.515 -0.457 1.00 2.22 125 ILE A CA 1
ATOM 1714 C C . ILE A 1 95 ? -5.931 -0.858 -0.913 1.00 2.12 125 ILE A C 1
ATOM 1715 O O . ILE A 1 95 ? -6.114 -1.752 -1.754 1.00 2.56 125 ILE A O 1
ATOM 1731 N N . MET A 1 96 ? -6.913 -0.104 -0.409 1.00 2.26 126 MET A N 1
ATOM 1732 C CA . MET A 1 96 ? -8.249 -0.082 -0.999 1.00 2.31 126 MET A CA 1
ATOM 1733 C C . MET A 1 96 ? -8.669 1.399 -1.130 1.00 2.19 126 MET A C 1
ATOM 1734 O O . MET A 1 96 ? -8.114 2.282 -0.487 1.00 2.88 126 MET A O 1
ATOM 1748 N N . VAL A 1 97 ? -9.666 1.619 -1.987 1.00 2.40 127 VAL A N 1
ATOM 1749 C CA . VAL A 1 97 ? -10.138 2.962 -2.317 1.00 2.30 127 VAL A CA 1
ATOM 1750 C C . VAL A 1 97 ? -11.625 3.038 -1.997 1.00 2.58 127 VAL A C 1
ATOM 1751 O O . VAL A 1 97 ? -12.414 2.212 -2.425 1.00 3.73 127 VAL A O 1
ATOM 1764 N N A GLU A 1 98 ? -11.983 4.045 -1.188 0.69 3.35 128 GLU A N 1
ATOM 1765 N N B GLU A 1 98 ? -11.981 4.169 -1.323 0.31 3.70 128 GLU A N 1
ATOM 1766 C CA A GLU A 1 98 ? -13.366 4.197 -0.805 0.69 4.00 128 GLU A CA 1
ATOM 1767 C CA B GLU A 1 98 ? -13.332 4.468 -0.767 0.31 4.69 128 GLU A CA 1
ATOM 1768 C C A GLU A 1 98 ? -14.077 5.357 -1.489 0.69 4.06 128 GLU A C 1
ATOM 1769 C C B GLU A 1 98 ? -13.908 5.799 -1.238 0.31 3.98 128 GLU A C 1
ATOM 1770 O O A GLU A 1 98 ? -15.301 5.497 -1.297 0.69 5.06 128 GLU A O 1
ATOM 1771 O O B GLU A 1 98 ? -14.894 6.301 -0.727 0.31 5.03 128 GLU A O 1
ATOM 1794 N N . GLY A 1 99 ? -13.339 6.242 -2.227 1.00 4.22 129 GLY A N 1
ATOM 1795 C CA . GLY A 1 99 ? -13.908 7.409 -2.89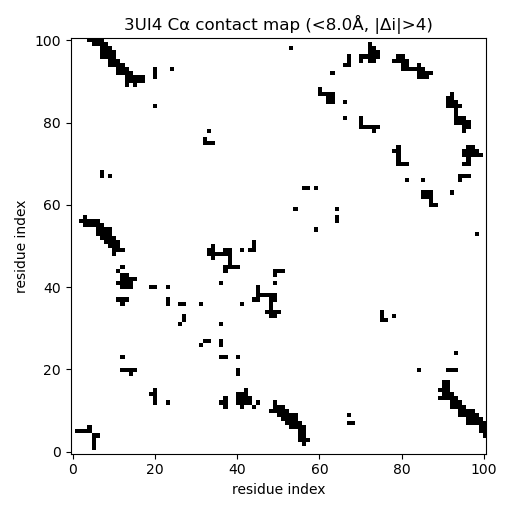3 1.00 4.48 129 GLY A CA 1
ATOM 1796 C C . GLY A 1 99 ? -12.984 7.812 -4.031 1.00 3.76 129 GLY A C 1
ATOM 1797 O O . GLY A 1 99 ? -11.778 7.581 -3.955 1.00 3.77 129 GLY A O 1
ATOM 1802 N N . ARG A 1 100 ? -13.560 8.418 -5.073 1.00 3.88 130 ARG A N 1
ATOM 1803 C CA . ARG A 1 100 ? -12.789 8.796 -6.241 1.00 3.75 130 ARG A CA 1
ATOM 1804 C C . ARG A 1 100 ? -13.363 10.096 -6.820 1.00 4.09 130 ARG A C 1
ATOM 1805 O O . ARG A 1 100 ? -14.573 10.249 -6.917 1.00 5.54 130 ARG A O 1
ATOM 1826 N N A LYS A 1 101 ? -12.425 10.955 -7.223 0.47 4.71 131 LYS A N 1
ATOM 1827 N N B LYS A 1 101 ? -12.507 10.973 -7.259 0.53 4.77 131 LYS A N 1
ATOM 1828 C CA A LYS A 1 101 ? -12.713 12.286 -7.842 0.47 5.61 131 LYS A CA 1
ATOM 1829 C CA B LYS A 1 101 ? -12.912 12.018 -8.170 0.53 5.49 131 LYS A CA 1
ATOM 1830 C C A LYS A 1 101 ? -11.903 12.486 -9.079 0.47 6.94 131 LYS A C 1
ATOM 1831 C C B LYS A 1 101 ? -11.832 12.168 -9.268 0.53 3.58 131 LYS A C 1
ATOM 1832 O O A LYS A 1 101 ? -12.417 13.383 -9.852 0.47 10.98 131 LYS A O 1
ATOM 1833 O O B LYS A 1 101 ? -12.294 12.668 -10.305 0.53 3.59 131 LYS A O 1
#

GO terms:
  GO:0005515 protein binding (F, IPI)
  GO:0005654 nucleoplasm (C, IDA)
  GO:0005730 nucleolus (C, IDA)
  GO:0003723 RNA binding (F, HDA)
  GO:0005634 nucleus (C, IDA)
  GO:0005737 cytoplasm (C, IDA)
  GO:0005819 spindle (C, IDA)
  GO:0003681 bent DNA binding (F, IDA)
  GO:0003690 double-stranded DNA 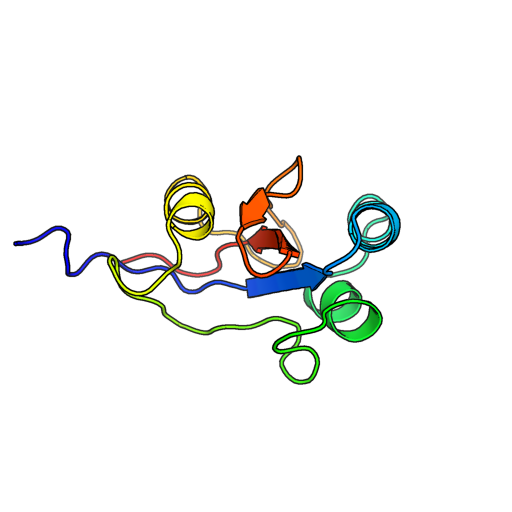binding (F, IDA)
  GO:0030684 preribosome (C, IDA)
  GO:0006364 rRNA processing (P, IMP)
  GO:0005759 mitochondrial matrix (C, IDA)